Protein AF-A0A9D4SNL9-F1 (afdb_monomer_lite)

Structure (mmCIF, N/CA/C/O backbone):
data_AF-A0A9D4SNL9-F1
#
_entry.id   AF-A0A9D4SNL9-F1
#
loop_
_atom_site.group_PDB
_atom_site.id
_atom_site.type_symbol
_atom_site.label_atom_id
_atom_site.label_alt_id
_atom_site.label_comp_id
_atom_site.label_asym_id
_atom_site.label_entity_id
_atom_site.label_seq_id
_atom_site.pdbx_PDB_ins_code
_atom_site.Cartn_x
_atom_site.Cartn_y
_atom_site.Cartn_z
_atom_site.occupancy
_atom_site.B_iso_or_equiv
_atom_site.auth_seq_id
_atom_site.auth_comp_id
_atom_site.auth_asym_id
_atom_site.auth_atom_id
_atom_site.pdbx_PDB_model_num
ATOM 1 N N . MET A 1 1 ? 31.669 -32.923 5.602 1.00 49.00 1 MET A N 1
ATOM 2 C CA . MET A 1 1 ? 30.837 -32.132 4.665 1.00 49.00 1 MET A CA 1
ATOM 3 C C . MET A 1 1 ? 29.495 -31.793 5.327 1.00 49.00 1 MET A C 1
ATOM 5 O O . MET A 1 1 ? 28.586 -32.595 5.211 1.00 49.00 1 MET A O 1
ATOM 9 N N . ALA A 1 2 ? 29.354 -30.688 6.080 1.00 55.53 2 ALA A N 1
ATOM 10 C CA . ALA A 1 2 ? 28.114 -30.438 6.854 1.00 55.53 2 ALA A CA 1
ATOM 11 C C . ALA A 1 2 ? 27.840 -28.953 7.214 1.00 55.53 2 ALA A C 1
ATOM 13 O O . ALA A 1 2 ? 27.589 -28.623 8.369 1.00 55.53 2 ALA A O 1
ATOM 14 N N . ARG A 1 3 ? 27.916 -28.023 6.250 1.00 54.16 3 ARG A N 1
ATOM 15 C CA . ARG A 1 3 ? 27.524 -26.606 6.472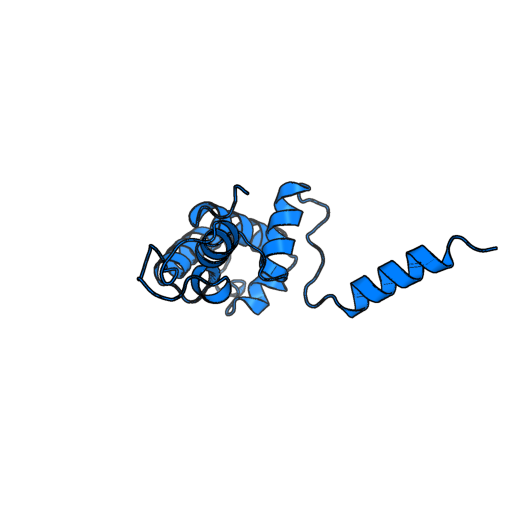 1.00 54.16 3 ARG A CA 1
ATOM 16 C C . ARG A 1 3 ? 26.666 -25.981 5.363 1.00 54.16 3 ARG A C 1
ATOM 18 O O . ARG A 1 3 ? 25.981 -25.005 5.647 1.00 54.16 3 ARG A O 1
ATOM 25 N N . LEU A 1 4 ? 26.666 -26.545 4.153 1.00 56.91 4 LEU A N 1
ATOM 26 C CA . LEU A 1 4 ? 25.838 -26.077 3.028 1.00 56.91 4 LEU A CA 1
ATOM 27 C C . LEU A 1 4 ? 24.356 -26.495 3.178 1.00 56.91 4 LEU A C 1
ATOM 29 O O . LEU A 1 4 ? 23.464 -25.687 2.946 1.00 56.91 4 LEU A O 1
ATOM 33 N N . ASP A 1 5 ? 24.104 -27.662 3.778 1.00 81.81 5 ASP A N 1
ATOM 34 C CA . ASP A 1 5 ? 22.777 -28.282 3.938 1.00 81.81 5 ASP A CA 1
ATOM 35 C C . ASP A 1 5 ? 21.764 -27.466 4.775 1.00 81.81 5 ASP A C 1
ATOM 37 O O . ASP A 1 5 ? 20.580 -27.406 4.456 1.00 81.81 5 ASP A O 1
ATOM 41 N N . ARG A 1 6 ? 22.198 -26.763 5.834 1.00 82.69 6 ARG A N 1
ATOM 42 C CA . ARG A 1 6 ? 21.260 -25.992 6.679 1.00 82.69 6 ARG A CA 1
ATOM 43 C C . ARG A 1 6 ? 20.788 -24.702 6.010 1.00 82.69 6 ARG A C 1
ATOM 45 O O . ARG A 1 6 ? 19.638 -24.312 6.191 1.00 82.69 6 ARG A O 1
ATOM 52 N N . ARG A 1 7 ? 21.683 -23.997 5.312 1.00 85.44 7 ARG A N 1
ATOM 53 C CA . ARG A 1 7 ? 21.344 -22.722 4.665 1.00 85.44 7 ARG A CA 1
ATOM 54 C C . ARG A 1 7 ? 20.410 -22.967 3.486 1.00 85.44 7 ARG A C 1
ATOM 56 O O . ARG A 1 7 ? 19.380 -22.313 3.413 1.00 85.44 7 ARG A O 1
ATOM 63 N N . GLU A 1 8 ? 20.741 -23.947 2.651 1.00 86.94 8 GLU A N 1
ATOM 64 C CA . GLU A 1 8 ? 19.932 -24.337 1.495 1.00 86.94 8 GLU A CA 1
ATOM 65 C C . GLU A 1 8 ? 18.527 -24.770 1.920 1.00 86.94 8 GLU A C 1
ATOM 67 O O . GLU A 1 8 ? 17.557 -24.217 1.412 1.00 86.94 8 GLU A O 1
ATOM 72 N N . ARG A 1 9 ? 18.393 -25.621 2.949 1.00 84.31 9 ARG A N 1
ATOM 73 C CA . ARG A 1 9 ? 17.074 -25.996 3.493 1.00 84.31 9 ARG A CA 1
ATOM 74 C C . ARG A 1 9 ? 16.275 -24.803 4.010 1.00 84.31 9 ARG A C 1
ATOM 76 O O . ARG A 1 9 ? 15.066 -24.738 3.815 1.00 84.31 9 ARG A O 1
ATOM 83 N N . LEU A 1 10 ? 16.914 -23.854 4.698 1.00 85.38 10 LEU A N 1
ATOM 84 C CA . LEU A 1 10 ? 16.217 -22.659 5.187 1.00 85.38 10 LEU A CA 1
ATOM 85 C C . LEU A 1 10 ? 15.769 -21.751 4.041 1.00 85.38 10 LEU A C 1
ATOM 87 O O . LEU A 1 10 ? 14.685 -21.174 4.129 1.00 85.38 10 LEU A O 1
ATOM 91 N N . ASP A 1 11 ? 16.582 -21.619 2.997 1.00 84.06 11 ASP A N 1
ATOM 92 C CA . ASP A 1 11 ? 16.250 -20.831 1.813 1.00 84.06 11 ASP A CA 1
ATOM 93 C C . ASP A 1 11 ? 15.133 -21.508 1.000 1.00 84.06 11 ASP A C 1
ATOM 95 O O . ASP A 1 11 ? 14.167 -20.844 0.629 1.00 84.06 11 ASP A O 1
ATOM 99 N N . GLU A 1 12 ? 15.157 -22.834 0.858 1.00 85.00 12 GLU A N 1
ATOM 100 C CA . GLU A 1 12 ? 14.071 -23.622 0.265 1.00 85.00 12 GLU A CA 1
ATOM 101 C C . GLU A 1 12 ? 12.764 -23.472 1.060 1.00 85.00 12 GLU A C 1
ATOM 103 O O . GLU A 1 12 ? 11.727 -23.113 0.507 1.00 85.00 12 GLU A O 1
ATOM 108 N N . MET A 1 13 ? 12.808 -23.623 2.388 1.00 81.12 13 MET A N 1
ATOM 109 C CA . MET A 1 13 ? 11.634 -23.407 3.240 1.00 81.12 13 MET A CA 1
ATOM 110 C C . MET A 1 13 ? 11.104 -21.970 3.168 1.00 81.12 13 MET A C 1
ATOM 112 O O . MET A 1 13 ? 9.914 -21.749 3.395 1.00 81.12 13 MET A O 1
ATOM 116 N N . ARG A 1 14 ? 11.968 -20.969 2.964 1.00 80.69 14 ARG A N 1
ATOM 117 C CA . ARG A 1 14 ? 11.544 -19.572 2.781 1.00 80.69 14 ARG A CA 1
ATOM 118 C C . ARG A 1 14 ? 10.858 -19.395 1.436 1.00 80.69 14 ARG A C 1
ATOM 120 O O . ARG A 1 14 ? 9.784 -18.806 1.414 1.00 80.69 14 ARG A O 1
ATOM 127 N N . ASN A 1 15 ? 11.437 -19.938 0.368 1.00 81.00 15 ASN A N 1
ATOM 128 C CA . ASN A 1 15 ? 10.875 -19.876 -0.978 1.00 81.00 15 ASN A CA 1
ATOM 129 C C . ASN A 1 15 ? 9.522 -20.595 -1.054 1.00 81.00 15 ASN A C 1
ATOM 131 O O . ASN A 1 15 ? 8.567 -20.021 -1.561 1.00 81.00 15 ASN A O 1
ATOM 135 N N . ASN A 1 16 ? 9.395 -21.775 -0.441 1.00 82.81 16 ASN A N 1
ATOM 136 C CA . ASN A 1 16 ? 8.150 -22.554 -0.435 1.00 82.81 16 ASN A CA 1
ATOM 137 C C . ASN A 1 16 ? 6.999 -21.870 0.319 1.00 82.81 16 ASN A C 1
ATOM 139 O O . ASN A 1 16 ? 5.836 -22.156 0.061 1.00 82.81 16 ASN A O 1
ATOM 143 N N . ARG A 1 17 ? 7.304 -20.980 1.272 1.00 77.12 17 ARG A N 1
ATOM 144 C CA . ARG A 1 17 ? 6.299 -20.209 2.028 1.00 77.12 17 ARG A CA 1
ATOM 145 C C . ARG A 1 17 ? 5.995 -18.851 1.401 1.00 77.12 17 ARG A C 1
ATOM 147 O O . ARG A 1 17 ? 5.181 -18.103 1.941 1.00 77.12 17 ARG A O 1
ATOM 154 N N . ARG A 1 18 ? 6.689 -18.485 0.326 1.00 79.94 18 ARG A N 1
ATOM 155 C CA . ARG A 1 18 ? 6.621 -17.142 -0.232 1.00 79.94 18 ARG A CA 1
ATOM 156 C C . ARG A 1 18 ? 5.457 -17.045 -1.215 1.00 79.94 18 ARG A C 1
ATOM 158 O O . ARG A 1 18 ? 5.441 -17.731 -2.227 1.00 79.94 18 ARG A O 1
ATOM 165 N N . VAL A 1 19 ? 4.494 -16.183 -0.897 1.00 87.06 19 VAL A N 1
ATOM 166 C CA . VAL A 1 19 ? 3.315 -15.925 -1.744 1.00 87.06 19 VAL A CA 1
ATOM 167 C C . VAL A 1 19 ? 3.608 -14.853 -2.799 1.00 87.06 19 VAL A C 1
ATOM 169 O O . VAL A 1 19 ? 3.129 -14.941 -3.922 1.00 87.06 19 VAL A O 1
ATOM 172 N N . TYR A 1 20 ? 4.436 -13.866 -2.452 1.00 90.88 20 TYR A N 1
ATOM 173 C CA . TYR A 1 20 ? 4.744 -12.701 -3.285 1.00 90.88 20 TYR A CA 1
ATOM 174 C C . TYR A 1 20 ? 6.233 -12.659 -3.673 1.00 90.88 20 TYR A C 1
ATOM 176 O O . TYR A 1 20 ? 7.064 -13.216 -2.947 1.00 90.88 20 TYR A O 1
ATOM 184 N N . PRO A 1 21 ? 6.612 -12.012 -4.790 1.00 89.88 21 PRO A N 1
ATOM 185 C CA . PRO A 1 21 ? 8.012 -11.917 -5.191 1.00 89.88 21 PRO A CA 1
ATOM 186 C C . PRO A 1 21 ? 8.838 -11.089 -4.204 1.00 89.88 21 PRO A C 1
ATOM 188 O O . PRO A 1 21 ? 8.320 -10.265 -3.444 1.00 89.88 21 PRO A O 1
ATOM 191 N N . ASP A 1 22 ? 10.156 -11.291 -4.242 1.00 87.56 22 ASP A N 1
ATOM 192 C CA . ASP A 1 22 ? 11.068 -10.443 -3.482 1.00 87.56 22 ASP A CA 1
ATOM 193 C C . ASP A 1 22 ? 11.045 -9.002 -4.013 1.00 87.56 22 ASP A C 1
ATOM 195 O O . ASP A 1 22 ? 10.996 -8.791 -5.229 1.00 87.56 22 ASP A O 1
ATOM 199 N N . PRO A 1 23 ? 11.156 -8.000 -3.122 1.00 89.31 23 PRO A N 1
ATOM 200 C CA . PRO A 1 23 ? 11.352 -6.628 -3.552 1.00 89.31 23 PRO A CA 1
ATOM 201 C C . PRO A 1 23 ? 12.626 -6.508 -4.411 1.00 89.31 23 PRO A C 1
ATOM 203 O O . PRO A 1 23 ? 13.651 -7.101 -4.049 1.00 89.31 23 PRO A O 1
ATOM 206 N N . PRO A 1 24 ? 12.604 -5.724 -5.504 1.00 86.69 24 PRO A N 1
ATOM 207 C CA . PRO A 1 24 ? 13.759 -5.515 -6.370 1.00 86.69 24 PRO A CA 1
ATOM 208 C C . PRO A 1 24 ? 15.025 -5.105 -5.616 1.00 86.69 24 PRO A C 1
ATOM 210 O O . PRO A 1 24 ? 14.989 -4.282 -4.701 1.00 86.69 24 PRO A O 1
ATOM 213 N N . HIS A 1 25 ? 16.180 -5.605 -6.063 1.00 86.50 25 HIS A N 1
ATOM 214 C CA . HIS A 1 25 ? 17.482 -5.266 -5.474 1.00 86.50 25 HIS A CA 1
ATOM 215 C C . HIS A 1 25 ? 17.859 -3.781 -5.598 1.00 86.50 25 HIS A C 1
ATOM 217 O O . HIS A 1 25 ? 18.748 -3.323 -4.884 1.00 86.50 25 HIS A O 1
ATOM 223 N N . SER A 1 26 ? 17.197 -3.035 -6.487 1.00 89.00 26 SER A N 1
ATOM 224 C CA . SER A 1 26 ? 17.358 -1.585 -6.624 1.00 89.00 26 SER A CA 1
ATOM 225 C C . SER A 1 26 ? 16.795 -0.798 -5.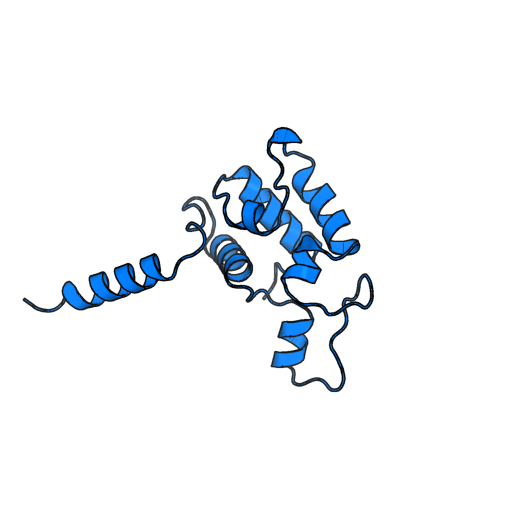437 1.00 89.00 26 SER A C 1
ATOM 227 O O . SER A 1 26 ? 17.144 0.369 -5.270 1.00 89.00 26 SER A O 1
ATOM 229 N N . MET A 1 27 ? 15.941 -1.409 -4.610 1.00 91.00 27 MET A N 1
ATOM 230 C CA . MET A 1 27 ? 15.386 -0.767 -3.424 1.00 91.00 27 MET A CA 1
ATOM 231 C C . MET A 1 27 ? 16.399 -0.651 -2.295 1.00 91.00 27 MET A C 1
ATOM 233 O O . MET A 1 27 ? 17.218 -1.540 -2.043 1.00 91.00 27 MET A O 1
ATOM 237 N N . THR A 1 28 ? 16.252 0.408 -1.504 1.00 93.81 28 THR A N 1
ATOM 238 C CA . THR A 1 28 ? 16.921 0.481 -0.210 1.00 93.81 28 THR A CA 1
ATOM 239 C C . THR A 1 28 ? 16.412 -0.624 0.719 1.00 93.81 28 THR A C 1
ATOM 241 O O . THR A 1 28 ? 15.291 -1.129 0.603 1.00 93.81 28 THR A O 1
ATOM 244 N N . ARG A 1 29 ? 17.218 -0.981 1.728 1.00 92.69 29 ARG A N 1
ATOM 245 C CA . ARG A 1 29 ? 16.814 -1.985 2.729 1.00 92.69 29 ARG A CA 1
ATOM 246 C C . ARG A 1 29 ? 15.499 -1.623 3.424 1.00 92.69 29 ARG A C 1
ATOM 248 O O . ARG A 1 29 ? 14.727 -2.523 3.748 1.00 92.69 29 ARG A O 1
ATOM 255 N N . ARG A 1 30 ? 15.265 -0.326 3.657 1.00 93.50 30 ARG A N 1
ATOM 256 C CA . ARG A 1 30 ? 14.065 0.194 4.323 1.00 93.50 30 ARG A CA 1
ATOM 257 C C . ARG A 1 30 ? 12.826 0.024 3.449 1.00 93.50 30 ARG A C 1
ATOM 259 O O . ARG A 1 30 ? 11.830 -0.508 3.922 1.00 93.50 30 ARG A O 1
ATOM 266 N N . GLU A 1 31 ? 12.905 0.406 2.181 1.00 94.31 31 GLU A N 1
ATOM 267 C CA . GLU A 1 31 ? 11.812 0.227 1.218 1.00 94.31 31 GLU A CA 1
ATOM 268 C C . GLU A 1 31 ? 11.461 -1.251 1.047 1.00 94.31 31 GLU A C 1
ATOM 270 O O . GLU A 1 31 ? 10.306 -1.639 1.206 1.00 94.31 31 GLU A O 1
ATOM 275 N N . ALA A 1 32 ? 12.471 -2.104 0.859 1.00 93.69 32 ALA A N 1
ATOM 276 C CA . ALA A 1 32 ? 12.266 -3.543 0.764 1.00 93.69 32 ALA A CA 1
ATOM 277 C C . ALA A 1 32 ? 11.637 -4.132 2.044 1.00 93.69 32 ALA A C 1
ATOM 279 O O . ALA A 1 32 ? 10.878 -5.098 1.982 1.00 93.69 32 ALA A O 1
ATOM 280 N N . ALA A 1 33 ? 11.940 -3.576 3.223 1.00 93.56 33 ALA A N 1
ATOM 281 C CA . ALA A 1 33 ? 11.288 -3.976 4.468 1.00 93.56 33 ALA A CA 1
ATOM 282 C C . ALA A 1 33 ? 9.809 -3.563 4.508 1.00 93.56 33 ALA A C 1
ATOM 284 O O . ALA A 1 33 ? 8.985 -4.374 4.924 1.00 93.56 33 ALA A O 1
ATOM 285 N N . LEU A 1 34 ? 9.463 -2.356 4.048 1.00 94.69 34 LEU A N 1
ATOM 286 C CA . LEU A 1 34 ? 8.072 -1.897 3.965 1.00 94.69 34 LEU A CA 1
ATOM 287 C C . LEU A 1 34 ? 7.246 -2.758 3.005 1.00 94.69 34 LEU A C 1
ATOM 289 O O . LEU A 1 34 ? 6.167 -3.206 3.381 1.00 94.69 34 LEU A O 1
ATOM 293 N N . VAL A 1 35 ? 7.782 -3.069 1.822 1.00 93.62 35 VAL A N 1
ATOM 294 C CA . VAL A 1 35 ? 7.121 -3.965 0.859 1.00 93.62 35 VAL A CA 1
ATOM 295 C C . VAL A 1 35 ? 6.882 -5.342 1.478 1.00 93.62 35 VAL A C 1
ATOM 297 O O . VAL A 1 35 ? 5.758 -5.834 1.462 1.00 93.62 35 VAL A O 1
ATOM 300 N N . ARG A 1 36 ? 7.896 -5.936 2.123 1.00 93.31 36 ARG A N 1
ATOM 301 C CA . ARG A 1 36 ? 7.729 -7.226 2.815 1.00 93.31 36 ARG A CA 1
ATOM 302 C C . ARG A 1 36 ? 6.694 -7.167 3.933 1.00 93.31 36 ARG A C 1
ATOM 304 O O . ARG A 1 36 ? 5.947 -8.124 4.118 1.00 93.31 36 ARG A O 1
ATOM 311 N N . ARG A 1 37 ? 6.635 -6.068 4.690 1.00 94.25 37 ARG A N 1
ATOM 312 C CA . ARG A 1 37 ? 5.609 -5.878 5.725 1.00 94.25 37 ARG A CA 1
ATOM 313 C C . ARG A 1 37 ? 4.212 -5.799 5.112 1.00 94.25 37 ARG A C 1
ATOM 315 O O . ARG A 1 37 ? 3.294 -6.391 5.667 1.00 94.25 37 ARG A O 1
ATOM 322 N N . ALA A 1 38 ? 4.059 -5.141 3.963 1.00 93.44 38 ALA A N 1
ATOM 323 C CA . ALA A 1 38 ? 2.794 -5.101 3.231 1.00 93.44 38 ALA A CA 1
ATOM 324 C C . ALA A 1 38 ? 2.381 -6.509 2.770 1.00 93.44 38 ALA A C 1
ATOM 326 O O . ALA A 1 38 ? 1.300 -6.977 3.111 1.00 93.44 38 ALA A O 1
ATOM 327 N N . GLN A 1 39 ? 3.300 -7.225 2.118 1.00 92.94 39 GLN A N 1
ATOM 328 C CA . GLN A 1 39 ? 3.120 -8.602 1.639 1.00 92.94 39 GLN A CA 1
ATOM 329 C C . GLN A 1 39 ? 2.799 -9.615 2.750 1.00 92.94 39 GLN A C 1
ATOM 331 O O . GLN A 1 39 ? 2.150 -10.624 2.501 1.00 92.94 39 GLN A O 1
ATOM 336 N N . THR A 1 40 ? 3.273 -9.378 3.975 1.00 91.38 40 THR A N 1
ATOM 337 C CA . THR A 1 40 ? 3.070 -10.281 5.124 1.00 91.38 40 THR A CA 1
ATOM 338 C C . THR A 1 40 ? 1.998 -9.790 6.097 1.00 91.38 40 THR A C 1
ATOM 340 O O . THR A 1 40 ? 1.898 -10.321 7.200 1.00 91.38 40 THR A O 1
ATOM 343 N N . HIS A 1 41 ? 1.214 -8.772 5.720 1.00 91.25 41 HIS A N 1
ATOM 344 C CA . HIS A 1 41 ? 0.183 -8.156 6.565 1.00 91.25 41 HIS A CA 1
ATOM 345 C C . HIS A 1 41 ? 0.699 -7.737 7.955 1.00 91.25 41 HIS A C 1
ATOM 347 O O . HIS A 1 41 ? 0.008 -7.867 8.964 1.00 91.25 41 HIS A O 1
ATOM 353 N N . SER A 1 42 ? 1.922 -7.206 8.003 1.00 92.50 42 SER A N 1
ATOM 354 C CA . SER A 1 42 ? 2.613 -6.785 9.226 1.00 92.50 42 SER A CA 1
ATOM 355 C C . SER A 1 42 ? 3.010 -5.302 9.226 1.00 92.50 42 SER A C 1
ATOM 357 O O . SER A 1 42 ? 3.869 -4.886 10.008 1.00 92.50 42 SER A O 1
ATOM 359 N N . LEU A 1 43 ? 2.399 -4.469 8.368 1.00 94.38 43 LEU A N 1
ATOM 360 C CA . LEU A 1 43 ? 2.574 -3.016 8.473 1.00 94.38 43 LEU A CA 1
ATOM 361 C C . LEU A 1 43 ? 1.972 -2.496 9.773 1.00 94.38 43 LEU A C 1
ATOM 363 O O . LEU A 1 43 ? 1.026 -3.056 10.328 1.00 94.38 43 LEU A O 1
ATOM 367 N N . MET A 1 44 ? 2.512 -1.371 10.227 1.00 93.19 44 MET A N 1
ATOM 368 C CA . MET A 1 44 ? 2.151 -0.765 11.498 1.00 93.19 44 MET A CA 1
ATOM 369 C C . MET A 1 44 ? 0.878 0.080 11.402 1.00 93.19 44 MET A C 1
ATOM 371 O O . MET A 1 44 ? 0.888 1.279 11.675 1.00 93.19 44 MET A O 1
ATOM 375 N N . THR A 1 45 ? -0.220 -0.557 10.994 1.00 94.25 45 THR A N 1
ATOM 376 C CA . THR A 1 45 ? -1.555 0.051 10.929 1.00 94.25 45 THR A CA 1
ATOM 377 C C . THR A 1 45 ? -2.100 0.354 12.325 1.00 94.25 45 THR A C 1
ATOM 379 O O . THR A 1 45 ? -1.593 -0.183 13.317 1.00 94.25 45 THR A O 1
ATOM 382 N N . PRO A 1 46 ? -3.164 1.172 12.446 1.00 93.94 46 PRO A N 1
ATOM 383 C CA . PRO A 1 46 ? -3.786 1.436 13.739 1.00 93.94 46 PRO A CA 1
ATOM 384 C C . PRO A 1 46 ? -4.193 0.161 14.489 1.00 93.94 46 PRO A C 1
ATOM 386 O O . PRO A 1 46 ? -4.080 0.133 15.711 1.00 93.94 46 PRO A O 1
ATOM 389 N N . HIS A 1 47 ? -4.587 -0.907 13.783 1.00 94.44 47 HIS A N 1
ATOM 390 C CA . HIS A 1 47 ? -4.851 -2.211 14.395 1.00 94.44 47 HIS A CA 1
ATOM 391 C C . HIS A 1 47 ? -3.608 -2.780 15.095 1.00 94.44 47 HIS A C 1
ATOM 393 O O . HIS A 1 47 ? -3.651 -3.063 16.293 1.00 94.44 47 HIS A O 1
ATOM 399 N N . ILE A 1 48 ? -2.483 -2.898 14.381 1.00 94.12 48 ILE A N 1
ATOM 400 C CA . ILE A 1 48 ? -1.257 -3.470 14.952 1.00 94.12 48 ILE A CA 1
ATOM 401 C C . ILE A 1 48 ? -0.706 -2.567 16.063 1.00 94.12 48 ILE A C 1
ATOM 403 O O . ILE A 1 48 ? -0.300 -3.056 17.116 1.00 94.12 48 ILE A O 1
ATOM 407 N N . GLN A 1 49 ? -0.757 -1.244 15.887 1.00 93.38 49 GLN A N 1
ATOM 408 C CA . GLN A 1 49 ? -0.351 -0.292 16.924 1.00 93.38 49 GLN A CA 1
ATOM 409 C C . GLN A 1 49 ? -1.198 -0.424 18.192 1.00 93.38 49 GLN A C 1
ATOM 411 O O . GLN A 1 49 ? -0.663 -0.346 19.298 1.00 93.38 49 GLN A O 1
ATOM 416 N N . HIS A 1 50 ? -2.511 -0.601 18.044 1.00 93.94 50 HIS A N 1
ATOM 417 C CA . HIS A 1 50 ? -3.429 -0.801 19.160 1.00 93.94 50 HIS A CA 1
ATOM 418 C C . HIS A 1 50 ? -3.113 -2.093 19.911 1.00 93.94 50 HIS A C 1
ATOM 420 O O . HIS A 1 50 ? -3.008 -2.070 21.135 1.00 93.94 50 HIS A O 1
ATOM 426 N N . TYR A 1 51 ? -2.904 -3.186 19.171 1.00 93.00 51 TYR A N 1
ATOM 427 C CA . TYR A 1 51 ? -2.535 -4.483 19.729 1.00 93.00 51 TYR A CA 1
ATOM 428 C C . TYR A 1 51 ? -1.219 -4.412 20.516 1.00 93.00 51 TYR A C 1
ATOM 430 O O . TYR A 1 51 ? -1.177 -4.802 21.678 1.00 93.00 51 TYR A O 1
ATOM 438 N N . ILE A 1 52 ? -0.165 -3.832 19.930 1.00 93.88 52 ILE A N 1
ATOM 439 C CA . ILE A 1 52 ? 1.150 -3.701 20.583 1.00 93.88 52 ILE A CA 1
ATOM 440 C C . ILE A 1 52 ? 1.076 -2.839 21.847 1.00 93.88 52 ILE A C 1
ATOM 442 O O . ILE A 1 52 ? 1.756 -3.123 22.829 1.00 93.88 52 ILE A O 1
ATOM 446 N N . ARG A 1 53 ? 0.275 -1.769 21.827 1.00 94.00 53 ARG A N 1
ATOM 447 C CA . ARG A 1 53 ? 0.150 -0.843 22.962 1.00 94.00 53 ARG A CA 1
ATOM 448 C C . ARG A 1 53 ? -0.825 -1.322 24.038 1.00 94.00 53 ARG A C 1
ATOM 450 O O . ARG A 1 53 ? -0.906 -0.659 25.065 1.00 94.00 53 ARG A O 1
ATOM 457 N N . GLY A 1 54 ? -1.570 -2.405 23.804 1.00 93.62 54 GLY A N 1
ATOM 458 C CA . GLY A 1 54 ? -2.564 -2.920 24.749 1.00 93.62 54 GLY A CA 1
ATOM 459 C C . GLY A 1 54 ? -3.630 -1.886 25.120 1.00 93.62 54 GLY A C 1
ATOM 460 O O . GLY A 1 54 ? -3.980 -1.768 26.287 1.00 93.62 54 GLY A O 1
ATOM 461 N N . LYS A 1 55 ? -4.081 -1.078 24.151 1.00 92.75 55 LYS A N 1
ATOM 462 C CA . LYS A 1 55 ? -5.104 -0.052 24.400 1.00 92.75 55 LYS A CA 1
ATOM 463 C C . LYS A 1 55 ? -6.469 -0.691 24.669 1.00 92.75 55 LYS A C 1
ATOM 465 O O . LYS A 1 55 ? -6.793 -1.725 24.090 1.00 92.75 55 LYS A O 1
ATOM 470 N N . ASP A 1 56 ? -7.268 -0.031 25.501 1.00 92.25 56 ASP A N 1
ATOM 471 C CA . ASP A 1 56 ? -8.656 -0.417 25.743 1.00 92.25 56 ASP A CA 1
ATOM 472 C C . ASP A 1 56 ? -9.557 -0.070 24.550 1.00 92.25 56 ASP A C 1
ATOM 474 O O . ASP A 1 56 ? -9.358 0.932 23.858 1.00 92.25 56 ASP A O 1
ATOM 478 N N . GLY A 1 57 ? -10.603 -0.876 24.360 1.00 91.56 57 GLY A N 1
ATOM 479 C CA . GLY A 1 57 ? -11.590 -0.695 23.298 1.00 91.56 57 GLY A CA 1
ATOM 480 C C . GLY A 1 57 ? -11.223 -1.390 21.985 1.00 91.56 57 GLY A C 1
ATOM 481 O O . GLY A 1 57 ? -10.357 -2.261 21.926 1.00 91.56 57 GLY A O 1
ATOM 482 N N . SER A 1 58 ? -11.959 -1.047 20.924 1.00 91.44 58 SER A N 1
ATOM 483 C CA . SER A 1 58 ? -11.712 -1.571 19.576 1.00 91.44 58 SER A CA 1
ATOM 484 C C . SER A 1 58 ? -10.929 -0.556 18.743 1.00 91.44 58 SER A C 1
ATOM 486 O O . SER A 1 58 ? -11.280 0.628 18.752 1.00 91.44 58 SER A O 1
ATOM 488 N N . PRO A 1 59 ? -9.902 -0.984 17.986 1.00 94.50 59 PRO A N 1
ATOM 489 C CA . PRO A 1 59 ? -9.210 -0.090 17.074 1.00 94.50 59 PRO A CA 1
ATOM 490 C C . PRO A 1 59 ? -10.158 0.358 15.957 1.00 94.50 59 PRO A C 1
ATOM 492 O O . PRO A 1 59 ? -10.931 -0.443 15.433 1.00 94.50 59 PRO A O 1
ATOM 495 N N . ALA A 1 60 ? -10.050 1.624 15.561 1.00 94.69 60 ALA A N 1
ATOM 496 C CA . ALA A 1 60 ? -10.856 2.213 14.498 1.00 94.69 60 ALA A 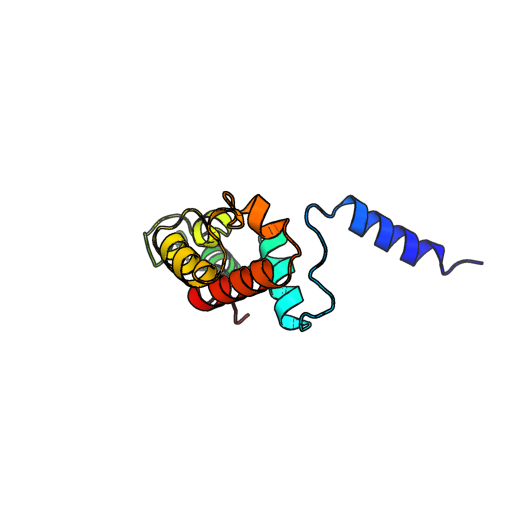CA 1
ATOM 497 C C . ALA A 1 60 ? -9.977 2.943 13.476 1.00 94.69 60 ALA A C 1
ATOM 499 O O . ALA A 1 60 ? -8.949 3.540 13.809 1.00 94.69 60 ALA A O 1
ATOM 500 N N . CYS A 1 61 ? -10.388 2.889 12.214 1.00 94.00 61 CYS A N 1
ATOM 501 C CA . CYS A 1 61 ? -9.762 3.602 11.114 1.00 94.00 61 CYS A CA 1
ATOM 502 C C . CYS A 1 61 ? -10.042 5.099 11.234 1.00 94.00 61 CYS A C 1
ATOM 504 O O . CYS A 1 61 ? -11.196 5.519 11.250 1.00 94.00 61 CYS A O 1
ATOM 506 N N . VAL A 1 62 ? -8.991 5.917 11.247 1.00 88.31 62 VAL A N 1
ATOM 507 C CA . VAL A 1 62 ? -9.114 7.379 11.387 1.00 88.31 62 VAL A CA 1
ATOM 508 C C . VAL A 1 62 ? -9.863 8.041 10.228 1.00 88.31 62 VAL A C 1
ATOM 510 O O . VAL A 1 62 ? -10.413 9.121 10.400 1.00 88.31 62 VAL A O 1
ATOM 513 N N . ALA A 1 63 ? -9.897 7.400 9.057 1.00 91.06 63 ALA A N 1
ATOM 514 C CA . ALA A 1 63 ? -10.514 7.962 7.860 1.00 91.06 63 ALA A CA 1
ATOM 515 C C . ALA A 1 63 ? -12.011 7.636 7.724 1.00 91.06 63 ALA A C 1
ATOM 517 O O . ALA A 1 63 ? -12.741 8.418 7.124 1.00 91.06 63 ALA A O 1
ATOM 518 N N . CYS A 1 64 ? -12.480 6.491 8.233 1.00 93.75 64 CYS A N 1
ATOM 519 C CA . CYS A 1 64 ? -13.873 6.058 8.029 1.00 93.75 64 CYS A CA 1
ATOM 520 C C . CYS A 1 64 ? -14.533 5.361 9.229 1.00 93.75 64 CYS A C 1
ATOM 522 O O . CYS A 1 64 ? -15.698 4.990 9.145 1.00 93.75 64 CYS A O 1
ATOM 524 N N . GLY A 1 65 ? -13.809 5.141 10.329 1.00 93.50 65 GLY A N 1
ATOM 525 C CA . GLY A 1 65 ? -14.312 4.465 11.528 1.00 93.50 65 GLY A CA 1
ATOM 526 C C . GLY A 1 65 ? -14.371 2.933 11.460 1.00 93.50 65 GLY A C 1
ATOM 527 O O . GLY A 1 65 ? -14.625 2.308 12.484 1.00 93.50 65 GLY A O 1
ATOM 528 N N . GLY A 1 66 ? -14.109 2.314 10.302 1.00 94.00 66 GLY A N 1
ATOM 529 C CA . GLY A 1 66 ? -14.077 0.852 10.137 1.00 94.00 66 GLY A CA 1
ATOM 530 C C . GLY A 1 66 ? -12.908 0.158 10.853 1.00 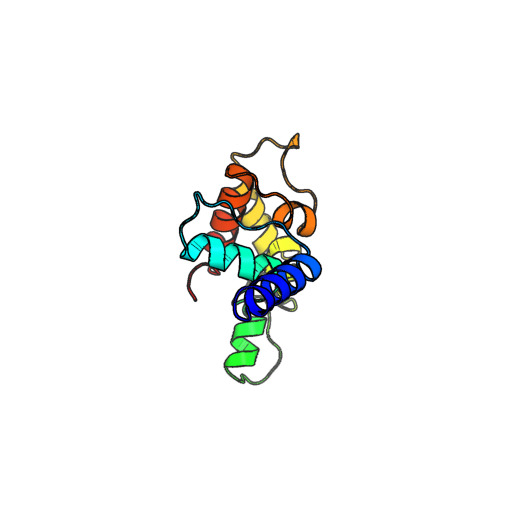94.00 66 GLY A C 1
ATOM 531 O O . GLY A 1 66 ? -12.028 0.814 11.410 1.00 94.00 66 GLY A O 1
ATOM 532 N N . TYR A 1 67 ? -12.871 -1.177 10.820 1.00 95.44 67 TYR A N 1
ATOM 533 C CA . TYR A 1 67 ? -11.787 -1.952 11.434 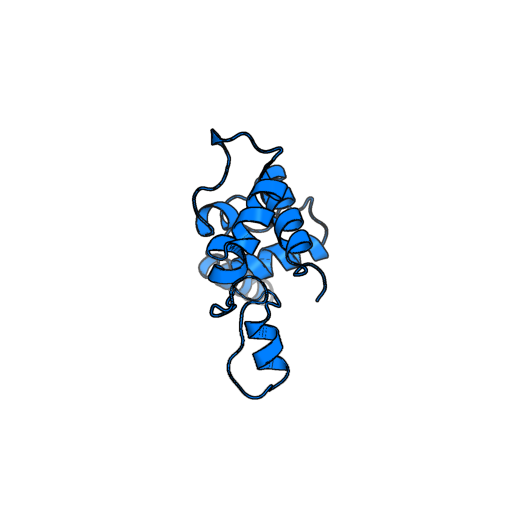1.00 95.44 67 TYR A CA 1
ATOM 534 C C . TYR A 1 67 ? -10.455 -1.748 10.677 1.00 95.44 67 TYR A C 1
ATOM 536 O O . TYR A 1 67 ? -10.400 -2.015 9.479 1.00 95.44 67 TYR A O 1
ATOM 544 N N . PRO A 1 68 ? -9.375 -1.265 11.322 1.00 95.25 68 PRO A N 1
ATOM 545 C CA . PRO A 1 68 ? -8.194 -0.753 10.622 1.00 95.25 68 PRO A CA 1
ATOM 546 C C . PRO A 1 68 ? -7.105 -1.811 10.393 1.00 95.25 68 PRO A C 1
ATOM 548 O O . PRO A 1 68 ? -5.934 -1.586 10.724 1.00 95.25 68 PRO A O 1
ATOM 551 N N . ASP A 1 69 ? -7.476 -2.973 9.859 1.00 94.56 69 ASP A N 1
ATOM 552 C CA . ASP A 1 69 ? -6.494 -3.974 9.438 1.00 94.56 69 ASP A CA 1
ATOM 553 C C . ASP A 1 69 ? -5.722 -3.537 8.174 1.00 94.56 69 ASP A C 1
ATOM 555 O O . ASP A 1 69 ? -5.932 -2.455 7.619 1.00 94.56 69 ASP A O 1
ATOM 559 N N . ASN A 1 70 ? -4.766 -4.360 7.741 1.00 93.44 70 ASN A N 1
ATOM 560 C CA . ASN A 1 70 ? -3.939 -4.051 6.576 1.00 93.44 70 ASN A CA 1
ATOM 561 C C . ASN A 1 70 ? -4.735 -3.977 5.269 1.00 93.44 70 ASN A C 1
ATOM 563 O O . ASN A 1 70 ? -4.502 -3.060 4.487 1.00 93.44 70 ASN A O 1
ATOM 567 N N . ALA A 1 71 ? -5.667 -4.902 5.033 1.00 93.38 71 ALA A N 1
ATOM 568 C CA . ALA A 1 71 ? -6.452 -4.915 3.800 1.00 93.38 71 ALA A CA 1
ATOM 569 C C . ALA A 1 71 ? -7.347 -3.671 3.720 1.00 93.38 71 ALA A C 1
ATOM 571 O O . ALA A 1 71 ? -7.335 -2.942 2.724 1.00 93.38 71 ALA A O 1
ATOM 572 N N . HIS A 1 72 ? -8.010 -3.348 4.830 1.00 95.19 72 HIS A N 1
ATOM 573 C CA . HIS A 1 72 ? -8.843 -2.171 4.945 1.00 95.19 72 HIS A CA 1
ATOM 574 C C . HIS A 1 72 ? -8.045 -0.890 4.712 1.00 95.19 72 HIS A C 1
ATOM 576 O O . HIS A 1 72 ? -8.402 -0.090 3.852 1.00 95.19 72 HIS A O 1
ATOM 582 N N . VAL A 1 73 ? -6.956 -0.677 5.455 1.00 95.31 73 VAL A N 1
ATOM 583 C CA . VAL A 1 73 ? -6.193 0.580 5.388 1.00 95.31 73 VAL A CA 1
ATOM 584 C C . VAL A 1 73 ? -5.546 0.781 4.016 1.00 95.31 73 VAL A C 1
ATOM 586 O O . VAL A 1 73 ? -5.524 1.907 3.517 1.00 95.31 73 VAL A O 1
ATOM 589 N N . LEU A 1 74 ? -5.038 -0.288 3.398 1.00 94.38 74 LEU A N 1
ATOM 590 C CA . LEU A 1 74 ? -4.359 -0.197 2.108 1.00 94.38 74 LEU A CA 1
ATOM 591 C C . LEU A 1 74 ? -5.320 -0.105 0.921 1.00 94.38 74 LEU A C 1
ATOM 593 O O . LEU A 1 74 ? -4.970 0.554 -0.057 1.00 94.38 74 LEU A O 1
ATOM 597 N N . TRP A 1 75 ? -6.485 -0.755 0.974 1.00 94.50 75 TRP A N 1
ATOM 598 C CA . TRP A 1 75 ? -7.301 -0.980 -0.222 1.00 94.50 75 TRP A CA 1
ATOM 599 C C . TRP A 1 75 ? -8.779 -0.600 -0.063 1.00 94.50 75 TRP A C 1
ATOM 601 O O . TRP A 1 75 ? -9.306 0.183 -0.860 1.00 94.50 75 TRP A O 1
ATOM 611 N N . ASP A 1 76 ? -9.466 -1.111 0.962 1.00 94.31 76 ASP A N 1
ATOM 612 C CA . ASP A 1 76 ? -10.928 -0.949 1.058 1.00 94.31 76 ASP A CA 1
ATOM 613 C C . ASP A 1 76 ? -11.361 0.412 1.602 1.00 94.31 76 ASP A C 1
ATOM 615 O O . ASP A 1 76 ? -12.452 0.900 1.295 1.00 94.31 76 ASP A O 1
ATOM 619 N N . CYS A 1 77 ? -10.516 1.046 2.410 1.00 95.38 77 CYS A N 1
ATOM 620 C CA . CYS A 1 77 ? -10.821 2.311 3.053 1.00 95.38 77 CYS A CA 1
ATOM 621 C C . CYS A 1 77 ? -10.972 3.438 2.017 1.00 95.38 77 CYS A C 1
ATOM 623 O O . CYS A 1 77 ? -10.084 3.610 1.182 1.00 95.38 77 CYS A O 1
ATOM 625 N N . PRO A 1 78 ? -12.004 4.302 2.107 1.00 92.50 78 PRO A N 1
ATOM 626 C CA . PRO A 1 78 ? -12.127 5.479 1.242 1.00 92.50 78 PRO A CA 1
ATOM 627 C C . PRO A 1 78 ? -10.895 6.398 1.277 1.00 92.50 78 PRO A C 1
ATOM 629 O O . PRO A 1 78 ? -10.453 6.877 0.234 1.00 92.50 78 PRO A O 1
ATOM 632 N N . GLY A 1 79 ? -10.299 6.597 2.460 1.00 90.00 79 GLY A N 1
ATOM 633 C CA . GLY A 1 79 ? -9.048 7.349 2.606 1.00 90.00 79 GLY A CA 1
ATOM 634 C C . GLY A 1 79 ? -7.859 6.648 1.941 1.00 90.00 79 GLY A C 1
ATOM 635 O O . GLY A 1 79 ? -7.054 7.298 1.276 1.00 90.00 79 GLY A O 1
ATOM 636 N N . GLY A 1 80 ? -7.798 5.316 2.042 1.00 90.88 80 GLY A N 1
ATOM 637 C CA . GLY A 1 80 ? -6.827 4.493 1.318 1.00 90.88 80 GLY A CA 1
ATOM 638 C C . GLY A 1 80 ? -6.995 4.608 -0.200 1.00 90.88 80 GLY A C 1
ATOM 639 O O . GLY A 1 80 ? -6.025 4.841 -0.910 1.00 90.88 80 GLY A O 1
ATOM 640 N N . ARG A 1 81 ? -8.226 4.566 -0.715 1.00 92.12 81 ARG A N 1
ATOM 641 C CA . ARG A 1 81 ? -8.509 4.729 -2.153 1.00 92.12 81 ARG A CA 1
ATOM 642 C C . ARG A 1 81 ? -8.097 6.098 -2.690 1.00 92.12 81 ARG A C 1
ATOM 644 O O . ARG A 1 81 ? -7.570 6.182 -3.797 1.00 92.12 81 ARG A O 1
ATOM 651 N N . ALA A 1 82 ? -8.290 7.163 -1.911 1.00 92.31 82 ALA A N 1
ATOM 652 C CA . ALA A 1 82 ? -7.818 8.495 -2.284 1.00 92.31 82 ALA A CA 1
ATOM 653 C C . ALA A 1 82 ? -6.280 8.545 -2.387 1.00 92.31 82 ALA A C 1
ATOM 655 O O . ALA A 1 82 ? -5.744 9.013 -3.392 1.00 92.31 82 ALA A O 1
ATOM 656 N N . ALA A 1 83 ? -5.571 7.999 -1.392 1.00 94.06 83 ALA A N 1
ATOM 657 C CA . ALA A 1 83 ? -4.108 7.906 -1.404 1.00 94.06 83 ALA A CA 1
ATOM 658 C C . ALA A 1 83 ? -3.582 7.021 -2.550 1.00 94.06 83 ALA A C 1
ATOM 660 O O . ALA A 1 83 ? -2.607 7.373 -3.216 1.00 94.06 83 ALA A O 1
ATOM 661 N N . MET A 1 84 ? -4.277 5.921 -2.842 1.00 94.25 84 MET A N 1
ATOM 662 C CA . MET A 1 84 ? -3.979 5.042 -3.967 1.00 94.25 84 MET A CA 1
ATOM 663 C C . MET A 1 84 ? -4.069 5.802 -5.293 1.00 94.25 84 MET A C 1
ATOM 665 O O . MET A 1 84 ? -3.126 5.747 -6.083 1.00 94.25 84 MET A O 1
ATOM 669 N N . GLY A 1 85 ? -5.150 6.557 -5.518 1.00 93.31 85 GLY A N 1
ATOM 670 C CA . GLY A 1 85 ? -5.324 7.372 -6.724 1.00 93.31 85 GLY A CA 1
ATOM 671 C C . GLY A 1 85 ? -4.181 8.367 -6.943 1.00 93.31 85 GLY A C 1
ATOM 672 O O . GLY A 1 85 ? -3.675 8.484 -8.059 1.00 93.31 85 GLY A O 1
ATOM 673 N N . GLU A 1 86 ? -3.721 9.015 -5.872 1.00 94.75 86 GLU A N 1
ATOM 674 C CA . GLU A 1 86 ? -2.572 9.924 -5.916 1.00 94.75 86 GLU A CA 1
ATOM 675 C C . GLU A 1 86 ? -1.261 9.180 -6.213 1.00 94.75 86 GLU A C 1
ATOM 677 O O . GLU A 1 86 ? -0.467 9.611 -7.050 1.00 94.75 86 GLU A O 1
ATOM 682 N N . SER A 1 87 ? -1.038 8.028 -5.578 1.00 95.81 87 SER A N 1
ATOM 683 C CA . SER A 1 87 ? 0.185 7.238 -5.766 1.00 95.81 87 SER A CA 1
ATOM 684 C C . SER A 1 87 ? 0.310 6.625 -7.169 1.00 95.81 87 SER A C 1
ATOM 686 O O . SER A 1 87 ? 1.411 6.541 -7.715 1.00 95.81 87 SER A O 1
ATOM 688 N N . LEU A 1 88 ? -0.817 6.255 -7.784 1.00 95.75 88 LEU A N 1
ATOM 689 C CA . LEU A 1 88 ? -0.890 5.636 -9.109 1.00 95.75 88 LEU A CA 1
ATOM 690 C C . LEU A 1 88 ? -1.078 6.658 -10.238 1.00 95.75 88 LEU A C 1
ATOM 692 O O . LEU A 1 88 ? -1.210 6.264 -11.398 1.00 95.75 88 LEU A O 1
ATOM 696 N N . LYS A 1 89 ? -1.079 7.967 -9.951 1.00 95.25 89 LYS A N 1
ATOM 697 C CA . LYS A 1 89 ? -1.381 9.007 -10.952 1.00 95.25 89 LYS A CA 1
ATOM 698 C C . LYS A 1 89 ? -0.476 8.962 -12.187 1.00 95.25 89 LYS A C 1
ATOM 700 O O . LYS A 1 89 ? -0.927 9.272 -13.284 1.00 95.25 89 LYS A O 1
ATOM 705 N N . HIS A 1 90 ? 0.778 8.544 -12.011 1.00 92.69 90 HIS A N 1
ATOM 706 C CA . HIS A 1 90 ? 1.772 8.426 -13.082 1.00 92.69 90 HIS A CA 1
ATOM 707 C C . HIS A 1 90 ? 1.756 7.067 -13.792 1.00 92.69 90 HIS A C 1
ATOM 709 O O . HIS A 1 90 ? 2.406 6.917 -14.823 1.00 92.69 90 HIS A O 1
ATOM 715 N N . ILE A 1 91 ? 1.022 6.088 -13.260 1.00 95.19 91 ILE A N 1
ATOM 716 C CA . ILE A 1 91 ? 0.898 4.758 -13.849 1.00 95.19 91 ILE A CA 1
ATOM 717 C C . ILE A 1 91 ? -0.228 4.781 -14.895 1.00 95.19 91 ILE A C 1
ATOM 719 O O . ILE A 1 91 ? -1.345 5.223 -14.571 1.00 95.19 91 ILE A O 1
ATOM 723 N N . PRO A 1 92 ? 0.022 4.307 -16.132 1.00 94.44 92 PRO A N 1
ATOM 724 C CA . PRO A 1 92 ? -1.017 4.124 -17.142 1.00 94.44 92 PRO A CA 1
ATOM 725 C C . PRO A 1 92 ? -2.169 3.273 -16.609 1.00 94.44 92 PRO A C 1
ATOM 727 O O . PRO A 1 92 ? -1.937 2.280 -15.929 1.00 94.44 92 PRO A O 1
ATOM 730 N N . ILE A 1 93 ? -3.414 3.640 -16.923 1.00 92.06 93 ILE A N 1
ATOM 731 C CA . ILE A 1 93 ? -4.615 2.996 -16.355 1.00 92.06 93 ILE A CA 1
ATOM 732 C C . ILE A 1 93 ? -4.615 1.477 -16.580 1.00 92.06 93 ILE A C 1
ATOM 734 O O . ILE A 1 93 ? -4.969 0.731 -15.677 1.00 92.06 93 ILE A O 1
ATOM 738 N N . ASN A 1 94 ? -4.160 1.021 -17.749 1.00 92.06 94 ASN A N 1
ATOM 739 C CA . ASN A 1 94 ? -4.085 -0.394 -18.117 1.00 92.06 94 ASN A CA 1
ATOM 740 C C . ASN A 1 94 ? -2.996 -1.191 -17.373 1.00 92.06 94 ASN A C 1
ATOM 742 O O . ASN A 1 94 ? -2.937 -2.404 -17.533 1.00 92.06 94 ASN A O 1
ATOM 746 N N . LEU A 1 95 ? -2.121 -0.517 -16.623 1.00 92.06 95 LEU A N 1
ATOM 747 C CA . LEU A 1 95 ? -1.074 -1.124 -15.797 1.00 92.06 95 LEU A CA 1
ATOM 748 C C . LEU A 1 95 ? -1.349 -0.954 -14.298 1.00 92.06 95 LEU A C 1
ATOM 750 O O . LEU A 1 95 ? -0.531 -1.355 -13.477 1.00 92.06 95 LEU A O 1
ATOM 754 N N . ARG A 1 96 ? -2.459 -0.311 -13.916 1.00 94.25 96 ARG A N 1
ATOM 755 C CA . ARG A 1 96 ? -2.798 -0.145 -12.501 1.00 94.25 96 ARG A CA 1
ATOM 756 C C . ARG A 1 96 ? -3.315 -1.470 -11.941 1.00 94.25 96 ARG A C 1
ATOM 758 O O . ARG A 1 96 ? -4.111 -2.119 -12.617 1.00 94.25 96 ARG A O 1
ATOM 765 N N . PRO A 1 97 ? -2.924 -1.837 -10.712 1.00 94.12 97 PRO A N 1
ATOM 766 C CA . PRO A 1 97 ? -3.457 -3.025 -10.062 1.00 94.12 97 PRO A CA 1
ATOM 767 C C . PRO A 1 97 ? -4.966 -2.868 -9.841 1.00 94.12 97 PRO A C 1
ATOM 769 O O . PRO A 1 97 ? -5.427 -1.792 -9.446 1.00 94.12 97 PRO A O 1
ATOM 772 N N . ALA A 1 98 ? -5.730 -3.929 -10.092 1.00 92.75 98 ALA A N 1
ATOM 773 C CA . ALA A 1 98 ? -7.169 -3.981 -9.849 1.00 92.75 98 ALA A CA 1
ATOM 774 C C . ALA A 1 98 ? -7.509 -4.537 -8.458 1.00 92.75 98 ALA A C 1
ATOM 776 O O . ALA A 1 98 ? -8.624 -4.322 -7.975 1.00 92.75 98 ALA A O 1
ATOM 777 N N . THR A 1 99 ? -6.559 -5.218 -7.807 1.00 93.94 99 THR A N 1
ATOM 778 C CA . THR A 1 99 ? -6.669 -5.708 -6.424 1.00 93.94 99 THR A CA 1
ATOM 779 C C . THR A 1 99 ? -5.400 -5.434 -5.613 1.00 93.94 99 THR A C 1
ATOM 781 O O . THR A 1 99 ? -4.335 -5.131 -6.162 1.00 93.94 99 THR A O 1
ATOM 784 N N . LEU A 1 100 ? -5.495 -5.563 -4.285 1.00 92.56 100 LEU A N 1
ATOM 785 C CA . LEU A 1 100 ? -4.332 -5.441 -3.405 1.00 92.56 100 LEU A CA 1
ATOM 786 C C . LEU A 1 100 ? -3.313 -6.553 -3.681 1.00 92.56 100 LEU A C 1
ATOM 788 O O . LEU A 1 100 ? -2.112 -6.297 -3.685 1.00 92.56 100 LEU A O 1
ATOM 792 N N . GLU A 1 101 ? -3.784 -7.770 -3.939 1.00 93.75 101 GLU A N 1
ATOM 793 C CA . GLU A 1 101 ? -2.947 -8.932 -4.234 1.00 93.75 101 GLU A CA 1
ATOM 794 C C . GLU A 1 101 ? -2.146 -8.721 -5.520 1.00 93.75 101 GLU A C 1
ATOM 796 O O . GLU A 1 101 ? -0.946 -8.989 -5.535 1.00 93.75 101 GLU A O 1
ATOM 801 N N . GLU A 1 102 ? -2.776 -8.183 -6.571 1.00 93.56 102 GLU A N 1
ATOM 802 C CA . GLU A 1 102 ? -2.086 -7.816 -7.811 1.00 93.56 102 GLU A CA 1
ATOM 803 C C . GLU A 1 102 ? -1.004 -6.767 -7.552 1.00 93.56 102 GLU A C 1
ATOM 805 O O . GLU A 1 102 ? 0.118 -6.903 -8.038 1.00 93.56 102 GLU A O 1
ATOM 810 N N . TRP A 1 103 ? -1.298 -5.760 -6.723 1.00 94.12 103 TRP A N 1
ATOM 811 C CA . TRP A 1 103 ? -0.308 -4.745 -6.367 1.00 94.12 103 TRP A CA 1
ATOM 812 C C . TRP A 1 103 ? 0.894 -5.348 -5.624 1.00 94.12 103 TRP A C 1
ATOM 814 O O . TRP A 1 103 ? 2.042 -5.009 -5.903 1.00 94.12 103 TRP A O 1
ATOM 824 N N . LEU A 1 104 ? 0.647 -6.257 -4.678 1.00 93.69 104 LEU A N 1
ATOM 825 C CA . LEU A 1 104 ? 1.695 -6.899 -3.878 1.00 93.69 104 LEU A CA 1
ATOM 826 C C . LEU A 1 104 ? 2.501 -7.947 -4.664 1.00 93.69 104 LEU A C 1
ATOM 828 O O . LEU A 1 104 ? 3.648 -8.234 -4.298 1.00 93.69 104 LEU A O 1
ATOM 832 N N . ALA A 1 105 ? 1.909 -8.509 -5.721 1.00 92.62 105 ALA A N 1
ATOM 833 C CA . ALA A 1 105 ? 2.524 -9.482 -6.616 1.00 92.62 105 ALA A CA 1
ATOM 834 C C . ALA A 1 105 ? 3.373 -8.853 -7.732 1.00 92.62 105 ALA A C 1
ATOM 836 O O . ALA A 1 105 ? 4.204 -9.547 -8.316 1.00 92.62 105 ALA A O 1
ATOM 837 N N . ASP A 1 106 ? 3.209 -7.564 -8.028 1.00 91.50 106 ASP A N 1
ATOM 838 C CA . ASP A 1 106 ? 3.943 -6.893 -9.101 1.00 91.50 106 ASP A CA 1
ATOM 839 C C . ASP A 1 106 ? 5.286 -6.327 -8.608 1.00 91.50 106 ASP A C 1
ATOM 841 O O . ASP A 1 106 ? 5.352 -5.326 -7.897 1.00 91.50 106 ASP A O 1
ATOM 845 N N . SER A 1 107 ? 6.393 -6.955 -9.012 1.00 87.88 107 SER A N 1
ATOM 846 C CA . SER A 1 107 ? 7.751 -6.519 -8.660 1.00 87.88 107 SER A CA 1
ATOM 847 C C . SER A 1 107 ? 8.331 -5.429 -9.570 1.00 87.88 107 SER A C 1
ATOM 849 O O . SER A 1 107 ? 9.531 -5.153 -9.493 1.00 87.88 107 SER A O 1
ATOM 851 N N . SER A 1 108 ? 7.547 -4.827 -10.467 1.00 90.56 108 SER A N 1
ATOM 852 C CA . SER A 1 108 ? 8.040 -3.762 -11.339 1.00 90.56 108 SER A CA 1
ATOM 853 C C . SER A 1 108 ? 8.421 -2.514 -10.523 1.00 90.56 108 SER A C 1
ATOM 855 O O . SER A 1 108 ? 7.745 -2.162 -9.549 1.00 90.56 108 SER A O 1
ATOM 857 N N . PRO A 1 109 ? 9.516 -1.814 -10.886 1.00 89.44 109 PRO A N 1
ATOM 858 C CA . PRO A 1 109 ? 9.988 -0.661 -10.121 1.00 89.44 109 PRO A CA 1
ATOM 859 C C . PRO A 1 109 ? 8.942 0.447 -9.961 1.00 89.44 109 PRO A C 1
ATOM 861 O O . PRO A 1 109 ? 8.844 1.033 -8.885 1.00 89.44 109 PRO A O 1
ATOM 864 N N . ASP A 1 110 ? 8.152 0.719 -11.002 1.00 91.19 110 ASP A N 1
ATOM 865 C CA . ASP A 1 110 ? 7.163 1.799 -10.991 1.00 91.19 110 ASP A CA 1
ATOM 866 C C . ASP A 1 110 ? 5.975 1.485 -10.076 1.00 91.19 110 ASP A C 1
ATOM 868 O O . ASP A 1 110 ? 5.588 2.325 -9.260 1.00 91.19 110 ASP A O 1
ATOM 872 N N . ILE A 1 111 ? 5.444 0.260 -10.140 1.00 93.25 111 ILE A N 1
ATOM 873 C CA . ILE A 1 111 ? 4.329 -0.183 -9.290 1.00 93.25 111 ILE A CA 1
ATOM 874 C C . ILE A 1 111 ? 4.747 -0.249 -7.826 1.00 93.25 111 ILE A C 1
ATOM 876 O O . ILE A 1 111 ? 4.021 0.206 -6.937 1.00 93.25 111 ILE A O 1
ATOM 880 N N . MET A 1 112 ? 5.959 -0.728 -7.569 1.00 92.00 112 MET A N 1
ATOM 881 C CA . MET A 1 112 ? 6.513 -0.761 -6.226 1.00 92.00 112 MET A CA 1
ATOM 882 C C . MET A 1 112 ? 6.811 0.636 -5.668 1.00 92.00 112 MET A C 1
ATOM 884 O O . MET A 1 112 ? 6.587 0.902 -4.485 1.00 92.00 112 MET A O 1
ATOM 888 N N . LYS A 1 113 ? 7.279 1.566 -6.506 1.00 92.75 113 LYS A N 1
ATOM 889 C CA . LYS A 1 113 ? 7.449 2.969 -6.113 1.00 92.75 113 LYS A CA 1
ATOM 890 C C . LYS A 1 113 ? 6.103 3.620 -5.797 1.00 92.75 113 LYS A C 1
ATOM 892 O O . LYS A 1 113 ? 6.013 4.368 -4.822 1.00 92.75 113 LYS A O 1
ATOM 897 N N . ALA A 1 114 ? 5.061 3.306 -6.567 1.00 95.50 114 ALA A N 1
ATOM 898 C CA . ALA A 1 114 ? 3.703 3.740 -6.266 1.00 95.50 114 ALA A CA 1
ATOM 899 C C . ALA A 1 114 ? 3.214 3.165 -4.925 1.00 95.50 114 ALA A C 1
ATOM 901 O O . ALA A 1 114 ? 2.711 3.925 -4.101 1.00 95.50 114 ALA A O 1
ATOM 902 N N . LEU A 1 115 ? 3.455 1.876 -4.642 1.00 95.25 115 LEU A N 1
ATOM 903 C CA . LEU A 1 115 ? 3.123 1.262 -3.349 1.00 95.25 115 LEU A CA 1
ATOM 904 C C . LEU A 1 115 ? 3.794 2.006 -2.189 1.00 95.25 115 LEU A C 1
ATOM 906 O O . LEU A 1 115 ? 3.144 2.363 -1.213 1.00 95.25 115 LEU A O 1
ATOM 910 N N . LEU A 1 116 ? 5.089 2.299 -2.296 1.00 95.12 116 LEU A N 1
ATOM 911 C CA . LEU A 1 116 ? 5.813 3.049 -1.265 1.00 95.12 116 LEU A CA 1
ATOM 912 C C . LEU A 1 116 ? 5.261 4.471 -1.086 1.00 95.12 116 LEU A C 1
ATOM 914 O O . LEU A 1 116 ? 5.148 4.951 0.044 1.00 95.12 116 LEU A O 1
ATOM 918 N N . GLY A 1 117 ? 4.886 5.133 -2.184 1.00 95.56 117 GLY A N 1
ATOM 919 C CA . GLY A 1 117 ? 4.203 6.426 -2.154 1.00 95.56 117 GLY A CA 1
ATOM 920 C C . GLY A 1 117 ? 2.864 6.357 -1.417 1.00 95.56 117 GLY A C 1
ATOM 921 O O . GLY A 1 117 ? 2.600 7.186 -0.549 1.00 95.56 117 GLY A O 1
ATOM 922 N N . HIS A 1 118 ? 2.066 5.327 -1.697 1.00 96.25 118 HIS A N 1
ATOM 923 C CA . HIS A 1 118 ? 0.803 5.043 -1.016 1.00 96.25 118 HIS A CA 1
ATOM 924 C C . HIS A 1 118 ? 0.995 4.830 0.490 1.00 96.25 118 HIS A C 1
ATOM 926 O O . HIS A 1 118 ? 0.367 5.505 1.304 1.00 96.25 118 HIS A O 1
ATOM 932 N N . LEU A 1 119 ? 1.947 3.975 0.880 1.00 95.62 119 LEU A N 1
ATOM 933 C CA . LEU A 1 119 ? 2.282 3.738 2.288 1.00 95.62 119 LEU A CA 1
ATOM 934 C C . LEU A 1 119 ? 2.700 5.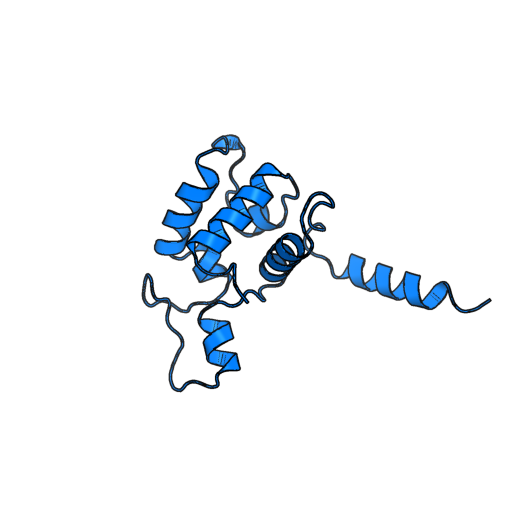024 3.006 1.00 95.62 119 LEU A C 1
ATOM 936 O O . LEU A 1 119 ? 2.325 5.236 4.158 1.00 95.62 119 LEU A O 1
ATOM 940 N N . LYS A 1 120 ? 3.451 5.899 2.332 1.00 95.06 120 LYS A N 1
ATOM 941 C CA . LYS A 1 120 ? 3.848 7.198 2.880 1.00 95.06 120 LYS A CA 1
ATOM 942 C C . LYS A 1 120 ? 2.651 8.129 3.075 1.00 95.06 120 LYS A C 1
ATOM 944 O O . LYS A 1 120 ? 2.552 8.759 4.123 1.00 95.06 120 LYS A O 1
ATOM 949 N N . LEU A 1 121 ? 1.739 8.205 2.104 1.00 94.56 121 LEU A N 1
ATOM 950 C CA . LEU A 1 121 ? 0.513 9.008 2.208 1.00 94.56 121 LEU A CA 1
ATOM 951 C C . LEU A 1 121 ? -0.387 8.538 3.358 1.00 94.56 121 LEU A C 1
ATOM 953 O O . LEU A 1 121 ? -1.024 9.357 4.014 1.00 94.56 121 LEU A O 1
ATOM 957 N N . LEU A 1 122 ? -0.386 7.235 3.640 1.00 92.81 122 LEU A N 1
ATOM 958 C CA . LEU A 1 122 ? -1.097 6.642 4.773 1.00 92.81 122 LEU A CA 1
ATOM 959 C C . LEU A 1 122 ? -0.352 6.769 6.116 1.00 92.81 122 LEU A C 1
ATOM 961 O O . LEU A 1 122 ? -0.868 6.324 7.140 1.00 92.81 122 LEU A O 1
ATOM 965 N N . GLY A 1 123 ? 0.861 7.333 6.137 1.00 91.81 123 GLY A N 1
ATOM 966 C CA . GLY A 1 123 ? 1.683 7.434 7.347 1.00 91.81 123 GLY A CA 1
ATOM 967 C C . GLY A 1 123 ? 2.233 6.090 7.846 1.00 91.81 123 GLY A C 1
ATOM 968 O O . GLY A 1 123 ? 2.591 5.966 9.014 1.00 91.81 123 GLY A O 1
ATOM 969 N N . LEU A 1 124 ? 2.305 5.076 6.979 1.00 90.56 124 LEU A N 1
ATOM 970 C CA . LEU A 1 124 ? 2.801 3.727 7.290 1.00 90.56 124 LEU A CA 1
ATOM 971 C C . LEU A 1 124 ? 4.296 3.543 6.971 1.00 90.56 124 LEU A C 1
ATOM 973 O O . LEU A 1 124 ? 4.825 2.438 7.090 1.00 90.56 124 LEU A O 1
ATOM 977 N N . SER A 1 125 ? 4.990 4.608 6.560 1.00 80.75 125 SER A N 1
ATOM 978 C CA . SER A 1 125 ? 6.413 4.588 6.193 1.00 80.75 125 SER A CA 1
ATOM 979 C C . SER A 1 125 ? 7.382 4.589 7.381 1.00 80.75 125 SER A C 1
ATOM 981 O O . SER A 1 125 ? 8.560 4.266 7.196 1.00 80.75 125 SER A O 1
ATOM 983 N N . ASP A 1 126 ? 6.920 4.958 8.579 1.00 65.44 126 ASP A N 1
ATOM 984 C CA . ASP A 1 126 ? 7.753 5.261 9.750 1.00 65.44 126 ASP A CA 1
ATOM 985 C C . ASP A 1 126 ? 7.440 4.342 10.941 1.00 65.44 126 ASP A C 1
ATOM 987 O O . ASP A 1 126 ? 6.680 4.684 11.845 1.00 65.44 126 ASP A O 1
ATOM 991 N N . GLY A 1 127 ? 8.063 3.161 10.945 1.00 55.19 127 GLY A N 1
ATOM 992 C CA . GLY A 1 127 ? 8.106 2.235 12.081 1.00 55.19 127 GLY A CA 1
ATOM 993 C C . GLY A 1 127 ? 9.078 1.090 11.851 1.00 55.19 127 GLY A C 1
ATOM 994 O O . GLY A 1 127 ? 9.793 1.091 10.828 1.00 55.19 127 GLY A O 1
#

Organism: Rhipicephalus sanguineus (NCBI:txid34632)

Secondary structure (DSSP, 8-state):
--SHHHHHHHHHHHHHT--SPPPPTTS-HHHHHHHHHHHTT-S--HHHHHHHHT-SS----TTTSS---HHIIIIISHHHHHHHHHHTTTS-GGGS-SSHHHHHH---HHHHHHHHHHHHHTT-S--

pLDDT: mean 90.02, std 8.6, range [49.0, 96.25]

Radius of gyration: 16.67 Å; chains: 1; bounding box: 45×42×44 Å

Sequence (127 aa):
MARLDRRERLDEMRNNRRVYPDPPHSMTRREAALVRRAQTHSLMTPHIQHYIRGKDGSPACVACGGYPDNAHVLWDCPGGRAAMGESLKHIPINLRPATLEEWLADSSPDIMKALLGHLKLLGLSDG

Foldseek 3Di:
DPDPVVVVVVVVVVVVPQPADQADPPDDPLLSVLLVCLSVQNFPWQQVVCVVVVDPDAGADPQPRDRTGSQQLCPVDPQNVVLLCVLCVVPDPVPRDPGSSSLSRDNDPSSSSSSQSSCVSSVRSDD